Protein AF-A0A8T6V2G9-F1 (afdb_monomer_lite)

Radius of gyration: 13.93 Å; chains: 1; bounding box: 29×38×31 Å

Foldseek 3Di:
DDPPDPPCVVVNDDQWDWDDDPFWIWIWGDLDPPDIDIDIGGPPDPVVVVSVVVSVVSVVPPVD

Structure (mmCIF, N/CA/C/O backbone):
data_AF-A0A8T6V2G9-F1
#
_entry.id   AF-A0A8T6V2G9-F1
#
loop_
_atom_site.group_PDB
_atom_site.id
_atom_site.type_symbol
_atom_site.label_atom_id
_atom_site.label_alt_id
_atom_site.label_comp_id
_atom_site.label_asym_id
_atom_site.label_entity_id
_atom_site.label_seq_id
_atom_site.pdbx_PDB_ins_code
_atom_site.Cartn_x
_atom_site.Cartn_y
_atom_site.Cartn_z
_atom_site.occupancy
_atom_site.B_iso_or_equiv
_atom_site.auth_seq_id
_atom_site.auth_comp_id
_atom_site.auth_asym_id
_atom_site.auth_atom_id
_atom_site.pdbx_PDB_model_num
ATOM 1 N N . MET A 1 1 ? -3.299 26.532 14.268 1.00 42.59 1 MET A N 1
ATOM 2 C CA . MET A 1 1 ? -2.979 25.130 13.914 1.00 42.59 1 MET A CA 1
ATOM 3 C C . MET A 1 1 ? -4.053 24.627 12.967 1.00 42.59 1 MET A C 1
ATOM 5 O O . MET A 1 1 ? -5.193 24.492 13.382 1.00 42.59 1 MET A O 1
ATOM 9 N N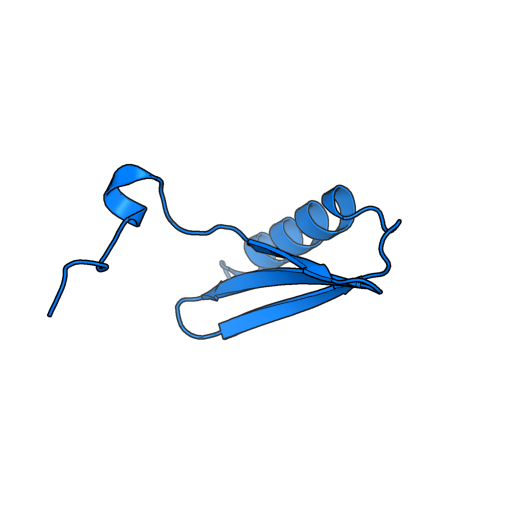 . GLY A 1 2 ? -3.726 24.490 11.680 1.00 42.62 2 GLY A N 1
ATOM 10 C CA . GLY A 1 2 ? -4.689 24.114 10.644 1.00 42.62 2 GLY A CA 1
ATOM 11 C C . GLY A 1 2 ? -5.181 22.679 10.820 1.00 42.62 2 GLY A C 1
ATOM 12 O O . GLY A 1 2 ? -4.393 21.770 11.075 1.00 42.62 2 GLY A O 1
ATOM 13 N N . SER A 1 3 ? -6.485 22.497 10.676 1.00 50.06 3 SER A N 1
ATOM 14 C CA . SER A 1 3 ? -7.234 21.245 10.732 1.00 50.06 3 SER A CA 1
ATOM 15 C C . SER A 1 3 ? -6.852 20.280 9.598 1.00 50.06 3 SER A C 1
ATOM 17 O O . SER A 1 3 ? -7.632 20.001 8.696 1.00 50.06 3 SER A O 1
ATOM 19 N N . ARG A 1 4 ? -5.644 19.708 9.669 1.00 52.72 4 ARG A N 1
ATOM 20 C CA . ARG A 1 4 ? -5.312 18.428 9.008 1.00 52.72 4 ARG A CA 1
ATOM 21 C C . ARG A 1 4 ? -5.741 17.218 9.853 1.00 52.72 4 ARG A C 1
ATOM 23 O O . ARG A 1 4 ? -5.409 16.083 9.535 1.00 52.72 4 ARG A O 1
ATOM 30 N N . GLY A 1 5 ? -6.450 17.461 10.955 1.00 54.53 5 GLY A N 1
ATOM 31 C CA . GLY A 1 5 ? -6.929 16.435 11.865 1.00 54.53 5 GLY A CA 1
ATOM 32 C C . GLY A 1 5 ? -8.178 15.763 11.314 1.00 54.53 5 GLY A C 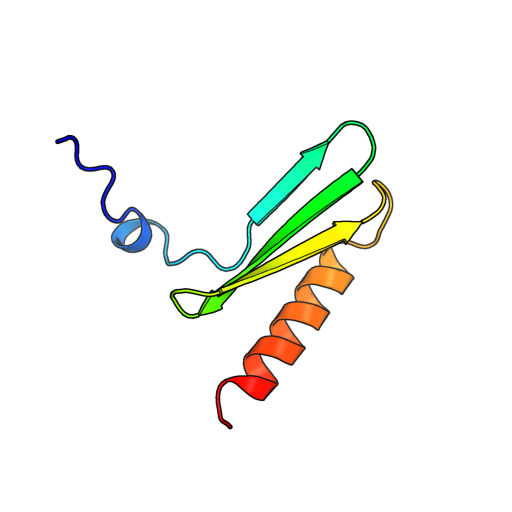1
ATOM 33 O O . GLY A 1 5 ? -9.264 16.323 11.397 1.00 54.53 5 GLY A O 1
ATOM 34 N N . ASN A 1 6 ? -8.011 14.535 10.834 1.00 63.00 6 ASN A N 1
ATOM 35 C CA . ASN A 1 6 ? -9.065 13.535 10.681 1.00 63.00 6 ASN A CA 1
ATOM 36 C C . ASN A 1 6 ? -9.902 13.570 9.384 1.00 63.00 6 ASN A C 1
ATOM 38 O O . ASN A 1 6 ? -11.133 13.604 9.397 1.00 63.00 6 ASN A O 1
ATOM 42 N N . LEU A 1 7 ? -9.224 13.449 8.235 1.00 75.19 7 LEU A N 1
ATOM 43 C CA . LEU A 1 7 ? -9.868 13.047 6.975 1.00 75.19 7 LEU A CA 1
ATOM 44 C C . LEU A 1 7 ? -10.591 11.695 7.091 1.00 75.19 7 LEU A C 1
ATOM 46 O O . LEU A 1 7 ? -11.514 11.451 6.319 1.00 75.19 7 LEU A O 1
ATOM 50 N N . ALA A 1 8 ? -10.252 10.855 8.074 1.00 80.88 8 ALA A N 1
ATOM 51 C CA . ALA A 1 8 ? -10.874 9.546 8.226 1.00 80.88 8 ALA A CA 1
ATOM 52 C C . ALA A 1 8 ? -12.391 9.611 8.454 1.00 80.88 8 ALA A C 1
ATOM 54 O O . ALA A 1 8 ? -13.105 8.714 8.018 1.00 80.88 8 ALA A O 1
ATOM 55 N N . HIS A 1 9 ? -12.917 10.704 9.017 1.00 81.31 9 HIS A N 1
ATOM 56 C CA . HIS A 1 9 ? -14.367 10.916 9.098 1.00 81.31 9 HIS A CA 1
ATOM 57 C C . HIS A 1 9 ? -15.037 11.024 7.712 1.00 81.31 9 HIS A C 1
ATOM 59 O O . HIS A 1 9 ? -16.221 10.741 7.567 1.00 81.31 9 HIS A O 1
ATOM 65 N N . LYS A 1 10 ? -14.305 11.465 6.682 1.00 85.88 10 LYS A N 1
ATOM 66 C CA . LYS A 1 10 ? -14.829 11.650 5.319 1.00 85.88 10 LYS A CA 1
ATOM 67 C C . LYS A 1 10 ? -14.487 10.498 4.376 1.00 85.88 10 LYS A C 1
ATOM 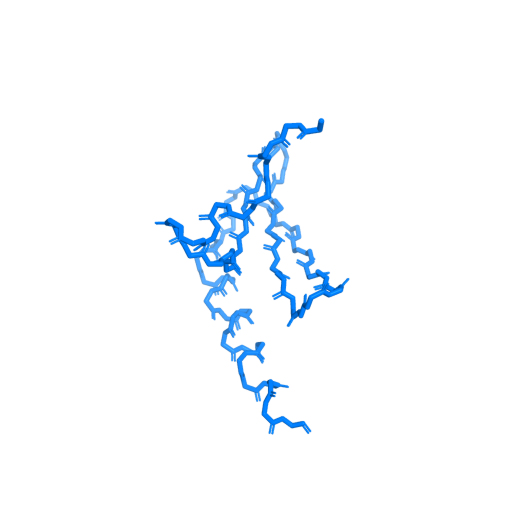69 O O . LYS A 1 10 ? -15.296 10.189 3.512 1.00 85.88 10 LYS A O 1
ATOM 74 N N . ILE A 1 11 ? -13.299 9.906 4.512 1.00 87.25 11 ILE A N 1
ATOM 75 C CA . ILE A 1 11 ? -12.770 8.906 3.562 1.00 87.25 11 ILE A CA 1
ATOM 76 C C . ILE A 1 11 ? -12.438 7.551 4.205 1.00 87.25 11 ILE A C 1
ATOM 78 O O . ILE A 1 11 ? -12.018 6.633 3.508 1.00 87.25 11 ILE A O 1
ATOM 82 N N . GLY A 1 12 ? -12.652 7.406 5.514 1.00 86.44 12 GLY A N 1
ATOM 83 C CA . GLY A 1 12 ? -12.296 6.210 6.276 1.00 86.44 12 GLY A CA 1
ATOM 84 C C . GLY A 1 12 ? -10.839 6.187 6.746 1.00 86.44 12 GLY A C 1
ATOM 85 O O . GLY A 1 12 ? -10.011 7.004 6.343 1.00 86.44 12 GLY A O 1
ATOM 86 N N . ASN A 1 13 ? -10.537 5.249 7.647 1.00 87.75 13 ASN A N 1
ATOM 87 C CA . ASN A 1 13 ? -9.178 5.030 8.145 1.00 87.75 13 ASN A CA 1
ATOM 88 C C . ASN A 1 13 ? -8.290 4.418 7.052 1.00 87.75 13 ASN A C 1
ATOM 90 O O . ASN A 1 13 ? -8.752 3.600 6.254 1.00 87.75 13 ASN A O 1
ATOM 94 N N . GLU A 1 14 ? -7.007 4.782 7.050 1.00 88.25 14 GLU A N 1
ATOM 95 C CA . GLU A 1 14 ? -6.008 4.189 6.158 1.00 88.25 14 GLU A CA 1
ATOM 96 C C . GLU A 1 14 ? -5.936 2.667 6.365 1.00 88.25 14 GLU A C 1
ATOM 98 O O . GLU A 1 14 ? -5.797 2.194 7.493 1.00 88.25 14 GLU A O 1
ATOM 103 N N . LYS A 1 15 ? -6.027 1.900 5.271 1.00 91.06 15 LYS A N 1
ATOM 104 C CA . LYS A 1 15 ? -5.788 0.445 5.282 1.00 91.06 15 LYS A CA 1
ATOM 105 C C . LYS A 1 15 ? -4.347 0.104 4.931 1.00 91.06 15 LYS A C 1
ATOM 107 O O . LYS A 1 15 ? -3.764 -0.784 5.535 1.00 91.06 15 LYS A O 1
ATOM 112 N N . PHE A 1 16 ? -3.810 0.790 3.933 1.00 94.50 16 PHE A N 1
ATOM 113 C CA . PHE A 1 16 ? -2.422 0.733 3.509 1.00 94.50 16 PHE A CA 1
ATOM 114 C C . PHE A 1 16 ? -2.137 1.944 2.615 1.00 94.50 16 PHE A C 1
ATOM 116 O O . PHE A 1 16 ? -3.063 2.548 2.063 1.00 94.50 16 PHE A O 1
ATOM 123 N N . SER A 1 17 ? -0.863 2.245 2.415 1.00 94.75 17 SER A N 1
ATOM 124 C CA . SER A 1 17 ? -0.371 3.146 1.376 1.00 94.75 17 SER A CA 1
ATOM 125 C C . SER A 1 17 ? 0.714 2.450 0.561 1.00 94.75 17 SER A C 1
ATOM 127 O O . SER A 1 17 ? 1.334 1.488 1.015 1.00 94.75 17 SER A O 1
ATOM 129 N N . MET A 1 18 ? 0.915 2.900 -0.675 1.00 96.44 18 MET A N 1
ATOM 130 C CA . MET A 1 18 ? 1.981 2.409 -1.540 1.00 96.44 18 MET A CA 1
ATOM 131 C C . MET A 1 18 ? 2.673 3.591 -2.204 1.00 96.44 18 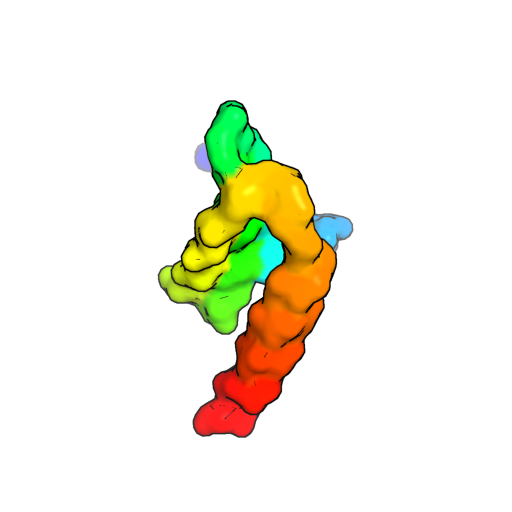MET A C 1
ATOM 133 O O . MET A 1 18 ? 2.012 4.452 -2.784 1.00 96.44 18 MET A O 1
ATOM 137 N N . THR A 1 19 ? 3.997 3.599 -2.132 1.00 97.19 19 THR A N 1
ATOM 138 C CA . THR A 1 19 ? 4.853 4.611 -2.744 1.00 97.19 19 THR A CA 1
ATOM 139 C C . THR A 1 19 ? 5.760 3.932 -3.754 1.00 97.19 19 THR A C 1
ATOM 141 O O . THR A 1 19 ? 6.436 2.955 -3.435 1.00 97.19 19 THR A O 1
ATOM 144 N N . GLU A 1 20 ? 5.774 4.446 -4.977 1.00 96.88 20 GLU A N 1
ATOM 145 C CA . GLU A 1 20 ? 6.660 3.985 -6.041 1.00 96.88 20 GLU A CA 1
ATOM 146 C C . GLU A 1 20 ? 7.906 4.871 -6.102 1.00 96.88 20 GLU A C 1
ATOM 148 O O . GLU A 1 20 ? 7.809 6.098 -6.105 1.00 96.88 20 GLU A O 1
ATOM 153 N N . TYR A 1 21 ? 9.070 4.231 -6.128 1.00 96.81 21 TYR A N 1
ATOM 154 C CA . TYR A 1 21 ? 10.379 4.840 -6.332 1.00 96.81 21 TYR A CA 1
ATOM 155 C C . TYR A 1 21 ? 10.987 4.279 -7.616 1.00 96.81 21 TYR A C 1
ATOM 157 O O . TYR A 1 21 ? 10.570 3.230 -8.091 1.00 96.81 21 TYR A O 1
ATOM 165 N N . ASP A 1 22 ? 12.056 4.894 -8.114 1.00 97.56 22 ASP A N 1
ATOM 166 C CA . ASP A 1 22 ? 12.712 4.488 -9.367 1.00 97.56 22 ASP A CA 1
ATOM 167 C C . ASP A 1 22 ? 13.180 3.022 -9.410 1.00 97.56 22 ASP A C 1
ATOM 169 O O . ASP A 1 22 ? 13.452 2.490 -10.483 1.00 97.56 22 ASP A O 1
ATOM 173 N N . LYS A 1 23 ? 13.339 2.374 -8.250 1.00 97.06 23 LYS A N 1
ATOM 174 C CA . LYS A 1 23 ? 13.896 1.016 -8.141 1.00 97.06 23 LYS A CA 1
ATOM 175 C C . LYS A 1 23 ? 13.021 0.032 -7.380 1.00 97.06 23 LYS A C 1
ATOM 177 O O . LYS A 1 23 ? 13.219 -1.166 -7.524 1.00 97.06 23 LYS A O 1
ATOM 182 N N . ILE A 1 24 ? 12.106 0.522 -6.548 1.00 97.56 24 ILE A N 1
ATOM 183 C CA . ILE A 1 24 ? 11.298 -0.309 -5.656 1.00 97.56 24 ILE A CA 1
ATOM 184 C C . ILE A 1 24 ? 9.914 0.299 -5.475 1.00 97.56 24 ILE A C 1
ATOM 186 O O . ILE A 1 24 ? 9.710 1.499 -5.661 1.00 97.56 24 ILE A O 1
ATOM 190 N N . LYS A 1 25 ? 8.985 -0.517 -5.000 1.00 97.88 25 LYS A N 1
ATOM 191 C CA . LYS A 1 25 ? 7.735 -0.059 -4.401 1.00 97.88 25 LYS A CA 1
ATOM 192 C C . LYS A 1 25 ? 7.767 -0.351 -2.913 1.00 97.88 25 LYS A C 1
ATOM 194 O O . LYS A 1 25 ? 8.233 -1.402 -2.483 1.00 97.88 25 LYS A O 1
ATOM 199 N N . GLN A 1 26 ? 7.308 0.606 -2.120 1.00 97.69 26 GLN A N 1
ATOM 200 C CA . GLN A 1 26 ? 7.171 0.456 -0.681 1.00 97.69 26 GLN A CA 1
ATOM 201 C C . GLN A 1 26 ? 5.694 0.460 -0.322 1.00 97.69 26 GLN A C 1
ATOM 203 O O . GLN A 1 26 ? 4.981 1.414 -0.625 1.00 97.69 26 GLN A O 1
ATOM 208 N N . ILE A 1 27 ? 5.248 -0.600 0.335 1.00 97.62 27 ILE A N 1
ATOM 209 C CA . ILE A 1 27 ? 3.907 -0.736 0.886 1.00 97.62 27 ILE A CA 1
ATOM 210 C C . ILE A 1 27 ? 3.997 -0.496 2.393 1.00 97.62 27 ILE A C 1
ATOM 212 O O . ILE A 1 27 ? 4.826 -1.102 3.075 1.00 97.62 27 ILE A O 1
ATOM 216 N N . SER A 1 28 ? 3.120 0.357 2.907 1.00 96.00 28 SER A N 1
ATOM 217 C CA . SER A 1 28 ? 3.006 0.689 4.325 1.00 96.00 28 SER A CA 1
ATOM 218 C C . SER A 1 28 ? 1.643 0.243 4.837 1.00 96.00 28 SER A C 1
ATOM 220 O O . SER A 1 28 ? 0.622 0.641 4.281 1.00 96.00 28 SER A O 1
ATOM 222 N N . ILE A 1 29 ? 1.608 -0.580 5.886 1.00 95.25 29 ILE A N 1
ATOM 223 C CA . ILE A 1 29 ? 0.364 -1.091 6.478 1.00 95.25 29 ILE A CA 1
ATOM 224 C C . ILE A 1 29 ? 0.352 -0.781 7.979 1.00 95.25 29 ILE A C 1
ATOM 226 O O . ILE A 1 29 ? 1.211 -1.292 8.706 1.00 95.25 29 ILE A O 1
ATOM 230 N N . PRO A 1 30 ? -0.593 0.033 8.484 1.00 92.19 30 PRO A N 1
ATOM 231 C CA . PRO A 1 30 ? -0.744 0.240 9.918 1.00 92.19 30 PRO A CA 1
ATOM 232 C C . PRO A 1 30 ? -1.201 -1.060 10.586 1.00 92.19 30 PRO A C 1
ATOM 234 O O . PRO A 1 30 ? -2.252 -1.610 10.261 1.00 92.19 30 PRO A O 1
ATOM 237 N N . LEU A 1 31 ? -0.411 -1.556 11.539 1.00 88.69 31 LEU A N 1
ATOM 238 C CA . LEU A 1 31 ? -0.762 -2.746 12.324 1.00 88.69 31 LEU A CA 1
ATOM 239 C C . LEU A 1 31 ? -1.706 -2.380 13.472 1.00 88.69 31 LEU A C 1
ATOM 241 O O . LEU A 1 31 ? -2.640 -3.108 13.797 1.00 88.69 31 LEU A O 1
ATOM 245 N N . ASN A 1 32 ? -1.444 -1.229 14.088 1.00 80.56 32 ASN A N 1
ATOM 246 C CA . ASN A 1 32 ? -2.236 -0.621 15.147 1.00 80.56 32 ASN A CA 1
ATOM 247 C C . ASN A 1 32 ? -1.949 0.894 15.168 1.00 80.56 32 ASN A C 1
ATOM 249 O O . ASN A 1 32 ? -1.232 1.408 14.314 1.00 80.56 32 ASN A O 1
ATOM 253 N N . GLY A 1 33 ? -2.464 1.624 16.159 1.00 76.88 33 GLY A N 1
ATOM 254 C CA . GLY A 1 33 ? -2.256 3.076 16.264 1.00 76.88 33 GLY A CA 1
ATOM 255 C C . GLY A 1 33 ? -0.815 3.540 16.543 1.00 76.88 33 GLY A C 1
ATOM 256 O O . GLY A 1 33 ? -0.614 4.734 16.753 1.00 76.88 33 GLY A O 1
ATOM 257 N N . LYS A 1 34 ? 0.174 2.635 16.613 1.00 83.31 34 LYS A N 1
ATOM 258 C CA . LYS A 1 34 ? 1.580 2.952 16.931 1.00 83.31 34 LYS A CA 1
ATOM 259 C C . LYS A 1 34 ? 2.600 2.283 16.005 1.00 83.31 34 LYS A C 1
ATOM 261 O O . LYS A 1 34 ? 3.680 2.832 15.819 1.00 83.31 34 LYS A O 1
ATOM 266 N N . ASN A 1 35 ? 2.271 1.123 15.442 1.00 88.69 35 ASN A N 1
ATOM 267 C CA . ASN A 1 35 ? 3.195 0.290 14.680 1.00 88.69 35 ASN A CA 1
ATOM 268 C C . ASN A 1 35 ? 2.801 0.242 13.202 1.00 88.69 35 ASN A C 1
ATOM 270 O O . ASN A 1 35 ? 1.625 0.084 12.864 1.00 88.69 35 ASN A O 1
ATOM 274 N N . LEU A 1 36 ? 3.810 0.301 12.335 1.00 92.06 36 LEU A N 1
ATOM 275 C CA . LEU A 1 36 ? 3.673 0.256 10.883 1.00 92.06 36 LEU A CA 1
ATOM 276 C C . LEU A 1 36 ? 4.509 -0.900 10.328 1.00 92.06 36 LEU A C 1
ATOM 278 O O . LEU A 1 36 ? 5.687 -1.027 10.660 1.00 92.06 36 LEU A O 1
ATOM 282 N N . LEU A 1 37 ? 3.908 -1.726 9.476 1.00 94.06 37 LEU A N 1
ATOM 283 C CA . LEU A 1 37 ? 4.620 -2.707 8.668 1.00 94.06 37 LEU A CA 1
ATOM 284 C C . LEU A 1 37 ? 5.043 -2.051 7.354 1.00 94.06 37 LEU A C 1
ATOM 286 O O . LEU A 1 37 ? 4.206 -1.496 6.645 1.00 94.06 37 LEU A O 1
ATOM 290 N N . LEU A 1 38 ? 6.329 -2.151 7.030 1.00 96.38 38 LEU A N 1
ATOM 291 C CA . LEU A 1 38 ? 6.897 -1.681 5.771 1.00 96.38 38 LEU A CA 1
ATOM 292 C C . LEU A 1 38 ? 7.360 -2.878 4.950 1.00 96.38 38 LEU A C 1
ATOM 294 O O . LEU A 1 38 ? 8.124 -3.711 5.438 1.00 96.38 38 LEU A O 1
ATOM 298 N N . ILE A 1 39 ? 6.911 -2.949 3.703 1.00 96.69 39 ILE A N 1
ATOM 299 C CA . ILE A 1 39 ? 7.281 -4.001 2.760 1.00 96.69 39 ILE A CA 1
ATOM 300 C C . ILE A 1 39 ? 7.869 -3.324 1.529 1.00 96.69 39 ILE A C 1
ATOM 302 O O . ILE A 1 39 ? 7.176 -2.572 0.849 1.00 96.69 39 ILE A O 1
ATOM 306 N N . SER A 1 40 ? 9.139 -3.591 1.245 1.00 97.25 40 SER A N 1
ATOM 307 C CA . SER A 1 40 ? 9.790 -3.159 0.007 1.00 97.25 40 SER A CA 1
ATOM 308 C C . SER A 1 40 ? 9.759 -4.295 -1.006 1.00 97.25 40 SER A C 1
ATOM 310 O O . SER A 1 40 ? 10.075 -5.436 -0.667 1.00 97.25 40 SER A O 1
ATOM 312 N N . THR A 1 41 ? 9.388 -3.985 -2.239 1.00 97.25 41 THR A N 1
ATOM 313 C CA . THR A 1 41 ? 9.247 -4.947 -3.333 1.00 97.25 41 THR A CA 1
ATOM 314 C C . THR A 1 41 ? 9.869 -4.397 -4.610 1.00 97.25 41 THR A C 1
ATOM 316 O O . THR A 1 41 ? 9.994 -3.182 -4.779 1.00 97.25 41 THR A O 1
ATOM 319 N N . ASP A 1 42 ? 10.227 -5.289 -5.530 1.00 97.12 42 ASP A N 1
ATOM 320 C CA . ASP A 1 42 ? 10.612 -4.904 -6.888 1.00 97.12 42 ASP A CA 1
ATOM 321 C C . ASP A 1 42 ? 9.416 -4.307 -7.652 1.00 97.12 42 ASP A C 1
ATOM 323 O O . ASP A 1 42 ? 8.251 -4.544 -7.313 1.00 97.12 42 ASP A O 1
ATOM 327 N N . LEU A 1 43 ? 9.696 -3.519 -8.693 1.00 95.31 43 LEU A N 1
ATOM 328 C CA . LEU A 1 43 ? 8.683 -2.755 -9.439 1.00 95.31 43 LEU A CA 1
ATOM 329 C C . LEU A 1 43 ? 7.609 -3.624 -10.110 1.00 95.31 43 LEU A C 1
ATOM 331 O O . LEU A 1 43 ? 6.471 -3.168 -10.286 1.00 95.31 43 LEU A O 1
ATOM 335 N N . ASP A 1 44 ? 7.977 -4.850 -10.475 1.00 95.81 44 ASP A N 1
ATOM 336 C CA . ASP A 1 44 ? 7.181 -5.845 -11.195 1.00 95.81 44 ASP A CA 1
ATOM 337 C C . ASP A 1 44 ? 6.573 -6.920 -10.278 1.00 95.81 44 ASP A C 1
ATOM 339 O O . ASP A 1 44 ? 5.865 -7.815 -10.748 1.00 95.81 44 ASP A O 1
ATOM 343 N N . ALA A 1 45 ? 6.788 -6.819 -8.963 1.00 96.50 45 ALA A N 1
ATOM 344 C CA . ALA A 1 45 ? 6.197 -7.740 -8.005 1.00 96.50 45 ALA A CA 1
ATOM 345 C C . ALA A 1 45 ? 4.656 -7.744 -8.093 1.00 96.50 45 ALA A C 1
ATOM 347 O O . ALA A 1 45 ? 4.005 -6.771 -8.485 1.00 96.50 45 ALA A O 1
ATOM 348 N N . ASN A 1 46 ? 4.020 -8.839 -7.670 1.00 96.56 46 ASN A N 1
ATOM 349 C CA . ASN A 1 46 ? 2.559 -8.885 -7.572 1.00 96.56 46 ASN A CA 1
ATOM 350 C C . ASN A 1 46 ? 2.084 -8.193 -6.282 1.00 96.56 46 ASN A C 1
ATOM 352 O O . ASN A 1 46 ? 1.722 -8.848 -5.303 1.00 96.56 46 ASN A O 1
ATOM 356 N N . HIS A 1 47 ? 2.108 -6.860 -6.290 1.00 95.06 47 HIS A N 1
ATOM 357 C CA . HIS A 1 47 ? 1.766 -6.003 -5.151 1.00 95.06 47 HIS A CA 1
ATOM 358 C C . HIS A 1 47 ? 0.384 -6.318 -4.573 1.00 95.06 47 HIS A C 1
ATOM 360 O O . HIS A 1 47 ? 0.252 -6.430 -3.360 1.00 95.06 47 HIS A O 1
ATOM 366 N N . ASN A 1 48 ? -0.622 -6.549 -5.424 1.00 95.38 48 ASN A N 1
ATOM 367 C CA . ASN A 1 48 ? -1.975 -6.890 -4.974 1.00 95.38 48 ASN A CA 1
ATOM 368 C C . ASN A 1 48 ? -1.976 -8.174 -4.141 1.00 95.38 48 ASN A C 1
ATOM 370 O O . ASN A 1 48 ? -2.486 -8.183 -3.024 1.00 95.38 48 ASN A O 1
ATOM 374 N N . LYS A 1 49 ? -1.319 -9.234 -4.631 1.00 96.94 49 LYS A N 1
ATOM 375 C CA . LYS A 1 49 ? -1.214 -10.505 -3.904 1.00 96.94 49 LYS A CA 1
ATOM 376 C C . LYS A 1 49 ? -0.455 -10.350 -2.585 1.00 96.94 49 LYS A C 1
ATOM 378 O O . LYS A 1 49 ? -0.806 -11.005 -1.606 1.00 96.94 49 LYS A O 1
ATOM 383 N N . ILE A 1 50 ? 0.583 -9.512 -2.558 1.00 96.50 50 ILE A N 1
ATOM 384 C CA . ILE A 1 50 ? 1.354 -9.220 -1.342 1.00 96.50 50 ILE A CA 1
ATOM 385 C C . ILE A 1 50 ? 0.459 -8.511 -0.323 1.00 96.50 50 ILE A C 1
ATOM 387 O O . ILE A 1 50 ? 0.329 -8.994 0.798 1.00 96.50 50 ILE A O 1
ATOM 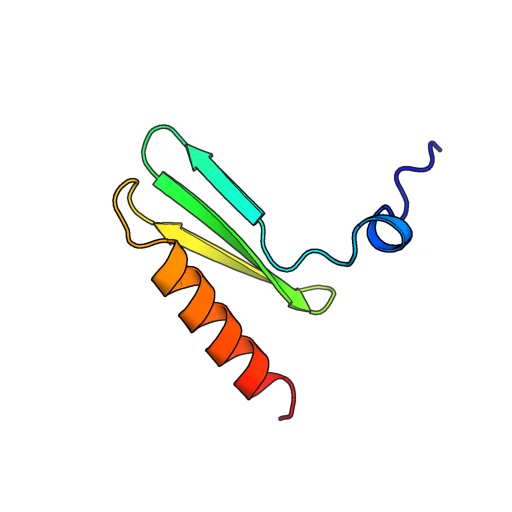391 N N . ILE A 1 51 ? -0.227 -7.440 -0.730 1.00 96.00 51 ILE A N 1
ATOM 392 C CA . ILE A 1 51 ? -1.135 -6.664 0.125 1.00 96.00 51 ILE A CA 1
ATOM 393 C C . ILE A 1 51 ? -2.255 -7.550 0.676 1.00 96.00 51 ILE A C 1
ATOM 395 O O . ILE A 1 51 ? -2.463 -7.581 1.886 1.00 96.00 51 ILE A O 1
ATOM 399 N N . GLU A 1 52 ? -2.945 -8.310 -0.177 1.00 96.25 52 GLU A N 1
ATOM 400 C CA . GLU A 1 52 ? -4.038 -9.202 0.237 1.00 96.25 52 GLU A CA 1
ATOM 401 C C . GLU A 1 52 ? -3.578 -10.230 1.276 1.00 96.25 52 GLU A C 1
ATOM 403 O O . GLU A 1 52 ? -4.248 -10.444 2.289 1.00 96.25 52 GLU A O 1
ATOM 408 N N . ARG A 1 53 ? -2.413 -10.851 1.057 1.00 96.31 53 ARG A N 1
ATOM 409 C CA . ARG A 1 53 ? -1.851 -11.836 1.989 1.00 96.31 53 ARG A CA 1
ATOM 410 C C . ARG A 1 53 ? -1.422 -11.195 3.301 1.00 96.31 53 ARG A C 1
ATOM 412 O O . ARG A 1 53 ? -1.717 -11.752 4.355 1.00 96.31 53 ARG A O 1
ATOM 419 N N . SER A 1 54 ? -0.760 -10.043 3.248 1.00 95.06 54 SER A N 1
ATOM 420 C CA . SER A 1 54 ? -0.351 -9.304 4.442 1.00 95.06 54 SER A CA 1
ATOM 421 C C . SER A 1 54 ? -1.556 -8.885 5.276 1.00 95.06 54 SER A C 1
ATOM 423 O O . SER A 1 54 ? -1.566 -9.136 6.477 1.00 95.06 54 SER A O 1
ATOM 425 N N . LEU A 1 55 ? -2.593 -8.319 4.654 1.00 93.75 55 LEU A N 1
ATOM 426 C CA . LEU A 1 55 ? -3.818 -7.926 5.352 1.00 93.75 55 LEU A CA 1
ATOM 427 C C . LEU A 1 55 ? -4.530 -9.132 5.974 1.00 93.75 55 LEU A C 1
ATOM 429 O O . LEU A 1 55 ? -4.887 -9.072 7.146 1.00 93.75 55 LEU A O 1
ATOM 433 N N . GLY A 1 56 ? -4.652 -10.249 5.248 1.00 94.50 56 GLY A N 1
ATOM 434 C CA . GLY A 1 56 ? -5.257 -11.470 5.791 1.00 94.50 56 GLY A CA 1
ATOM 435 C C . GLY A 1 56 ? -4.508 -12.032 7.005 1.00 94.50 56 GLY A C 1
ATOM 436 O O . GLY A 1 56 ? -5.136 -12.470 7.965 1.00 94.50 56 GLY A O 1
ATOM 437 N N . LEU A 1 57 ? -3.171 -11.981 7.000 1.00 92.81 57 LEU A N 1
ATOM 438 C CA . LEU A 1 57 ? -2.363 -12.380 8.157 1.00 92.81 57 LEU A CA 1
ATOM 439 C C . LEU A 1 57 ? -2.538 -11.420 9.334 1.00 92.81 57 LEU A C 1
ATOM 441 O O . LEU A 1 57 ? -2.647 -11.868 10.471 1.00 92.81 57 LEU A O 1
ATOM 445 N N . ILE A 1 58 ? -2.567 -10.114 9.074 1.00 91.00 58 ILE A N 1
ATOM 446 C CA . ILE A 1 58 ? -2.765 -9.104 10.116 1.00 91.00 58 ILE A CA 1
ATOM 447 C C . ILE A 1 58 ? -4.127 -9.292 10.779 1.00 91.00 58 ILE A C 1
ATOM 449 O O . ILE A 1 58 ? -4.204 -9.326 12.004 1.00 91.00 58 ILE A O 1
ATOM 453 N N . ASP A 1 59 ? -5.185 -9.450 9.986 1.00 89.44 59 ASP A N 1
ATOM 454 C CA . ASP A 1 59 ? -6.539 -9.615 10.508 1.00 89.44 59 ASP A CA 1
ATOM 455 C C . ASP A 1 59 ? -6.684 -10.921 11.301 1.00 89.44 59 ASP A C 1
ATOM 457 O O . ASP A 1 59 ? -7.267 -10.905 12.380 1.00 89.44 59 ASP A O 1
ATOM 461 N N . ALA A 1 60 ? -6.052 -12.016 10.865 1.00 89.75 60 ALA A N 1
ATOM 462 C CA . ALA A 1 60 ? -6.039 -13.275 11.615 1.00 89.75 60 ALA A CA 1
ATOM 463 C C . ALA A 1 60 ? -5.325 -13.195 12.982 1.00 89.75 60 ALA A C 1
ATOM 465 O O . ALA A 1 60 ? -5.552 -14.053 13.829 1.00 89.75 60 ALA A O 1
ATOM 466 N N . ASN A 1 61 ? -4.462 -12.195 13.200 1.00 82.44 61 ASN A N 1
ATOM 467 C CA . ASN A 1 61 ? -3.704 -12.014 14.446 1.00 82.44 61 ASN A CA 1
ATOM 468 C C . ASN A 1 61 ? -4.208 -10.833 15.299 1.00 82.44 61 ASN A C 1
ATOM 470 O O . ASN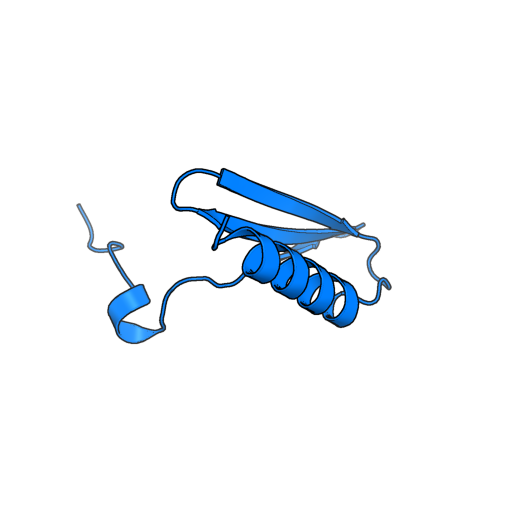 A 1 61 ? -3.600 -10.531 16.323 1.00 82.44 61 ASN A O 1
ATOM 474 N N . LYS A 1 62 ? -5.286 -10.143 14.901 1.00 70.75 62 LYS A N 1
ATOM 475 C CA . LYS A 1 62 ? -5.880 -9.049 15.698 1.00 70.75 62 LYS A CA 1
ATOM 476 C C . LYS A 1 62 ? -6.737 -9.537 16.870 1.00 70.75 62 LYS A C 1
ATOM 478 O O . LYS A 1 62 ? -6.938 -8.769 17.804 1.00 70.75 62 LYS A O 1
ATOM 483 N N . ASP A 1 63 ? -7.212 -10.781 16.817 1.00 59.44 63 ASP A N 1
ATOM 484 C CA . ASP A 1 63 ? -8.140 -11.374 17.792 1.00 59.44 63 ASP A CA 1
ATOM 485 C C . ASP A 1 63 ? -7.456 -12.342 18.786 1.00 59.44 63 ASP A C 1
ATOM 487 O O . ASP A 1 63 ? -8.123 -13.162 19.418 1.00 59.44 63 ASP A O 1
ATOM 491 N N . SER A 1 64 ? -6.124 -12.285 18.909 1.00 50.47 64 SER A N 1
ATOM 492 C CA . SER A 1 64 ? -5.319 -13.047 19.888 1.00 50.47 64 SER A CA 1
ATOM 493 C C . SER A 1 64 ? -4.663 -12.118 20.902 1.00 50.47 64 SER A C 1
ATOM 495 O O . SER A 1 64 ? -4.595 -12.516 22.085 1.00 50.47 64 SER A O 1
#

Secondary structure (DSSP, 8-state):
----S-THHHH-----EEEE-SS-EEEEEESSSS-EEEEEE-TTS-HHHHHHHHHHHHHHTTT-

Sequence (64 aa):
MGSRGNLAHKIGNEKFSMTEYDKIKQISIPLNGKNLLLISTDLDANHNKIIERSLGLIDANKDS

pLDDT: mean 87.03, std 14.76, range [42.59, 97.88]